Protein AF-A0A358EFN2-F1 (afdb_monomer_lite)

Foldseek 3Di:
DQVVLVVVVVVVVVPDPDDDFDFPCVVPDDDDPVRVVVRVVSD

Sequence (43 aa):
HITSAIGAAQIGWYGTAMLCYVTPKEHLGLPNRDDVKRGVITY

pLDDT: mean 86.98, std 5.12, range [72.75, 94.75]

Secondary structure (DSSP, 8-state):
-HHHHHHHHHHHHTT-S------TTTTTS---HHHHHHHHHH-

Structure (mmCIF, N/CA/C/O backbone):
data_AF-A0A358EFN2-F1
#
_entry.id   AF-A0A358EFN2-F1
#
loop_
_atom_site.group_PDB
_atom_site.id
_atom_site.type_symbol
_atom_site.label_atom_id
_atom_site.label_alt_id
_atom_site.label_comp_id
_atom_site.label_asym_id
_atom_site.label_entity_id
_atom_site.label_seq_id
_atom_site.pdbx_PDB_ins_code
_atom_site.Cartn_x
_atom_site.Cartn_y
_atom_site.Cartn_z
_atom_site.occupancy
_atom_site.B_iso_or_equiv
_atom_site.a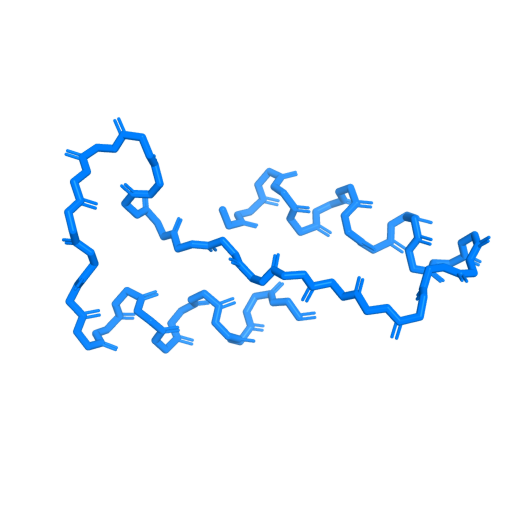uth_seq_id
_atom_site.auth_comp_id
_atom_site.auth_asym_id
_atom_site.auth_atom_id
_atom_site.pdbx_PDB_model_num
ATOM 1 N N . HIS A 1 1 ? -3.570 5.290 3.604 1.00 72.75 1 HIS A N 1
ATOM 2 C CA . HIS A 1 1 ? -4.374 4.927 2.421 1.00 72.75 1 HIS A CA 1
ATOM 3 C C . HIS A 1 1 ? -4.432 6.063 1.394 1.00 72.75 1 HIS A C 1
ATOM 5 O O . HIS A 1 1 ? -3.805 5.897 0.368 1.00 72.75 1 HIS A O 1
ATOM 11 N N . ILE A 1 2 ? -5.060 7.228 1.634 1.00 81.12 2 ILE 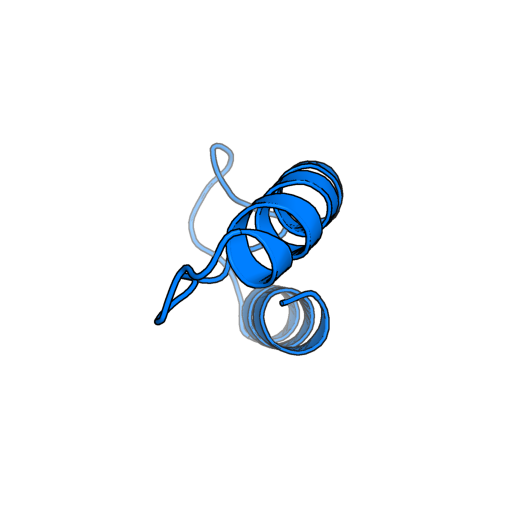A N 1
ATOM 12 C CA . ILE A 1 2 ? -5.105 8.326 0.626 1.00 81.12 2 ILE A CA 1
ATOM 13 C C . ILE A 1 2 ? -3.721 8.937 0.353 1.00 81.12 2 ILE A C 1
ATOM 15 O O . ILE A 1 2 ? -3.277 9.006 -0.787 1.00 81.12 2 ILE A O 1
ATOM 19 N N . THR A 1 3 ? -3.013 9.350 1.408 1.00 81.75 3 THR A N 1
ATOM 20 C CA . THR A 1 3 ? -1.664 9.936 1.296 1.00 81.75 3 THR A CA 1
ATOM 21 C C . THR A 1 3 ? -0.684 8.982 0.619 1.00 81.75 3 THR A C 1
ATOM 23 O O . THR A 1 3 ? 0.120 9.386 -0.214 1.00 81.75 3 THR A O 1
ATOM 26 N N . SER A 1 4 ? -0.789 7.698 0.952 1.00 77.25 4 SER A N 1
ATOM 27 C CA . SER A 1 4 ? 0.077 6.652 0.434 1.00 77.25 4 SER A CA 1
ATOM 28 C C . SER A 1 4 ? -0.301 6.221 -0.992 1.00 77.25 4 SER A C 1
ATOM 30 O O . SER A 1 4 ? 0.599 5.912 -1.761 1.00 77.25 4 SER A O 1
ATOM 32 N N . ALA A 1 5 ? -1.577 6.301 -1.393 1.00 80.31 5 ALA A N 1
ATOM 33 C CA . ALA A 1 5 ? -2.025 6.030 -2.763 1.00 80.31 5 ALA A CA 1
ATOM 34 C C . ALA A 1 5 ? -1.491 7.03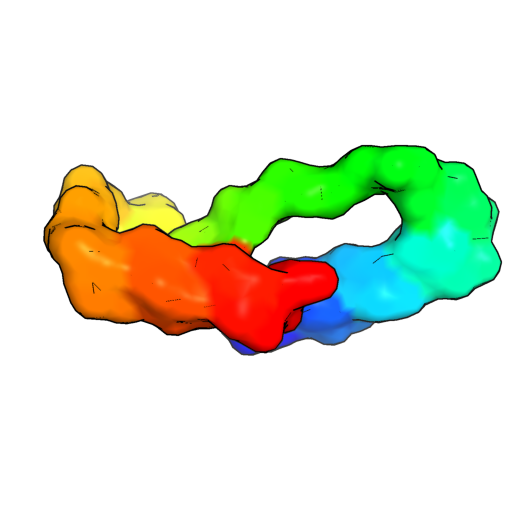8 -3.791 1.00 80.31 5 ALA A C 1
ATOM 36 O O . ALA A 1 5 ? -1.162 6.651 -4.907 1.00 80.31 5 ALA A O 1
ATOM 37 N N . ILE A 1 6 ? -1.332 8.315 -3.419 1.00 90.44 6 ILE A N 1
ATOM 38 C CA . ILE A 1 6 ? -0.741 9.330 -4.310 1.00 90.44 6 ILE A CA 1
ATOM 39 C C . ILE A 1 6 ? 0.709 8.961 -4.653 1.00 90.44 6 ILE A C 1
ATOM 41 O O . ILE A 1 6 ? 1.094 8.957 -5.821 1.00 90.44 6 ILE A O 1
ATOM 45 N N . GLY A 1 7 ? 1.509 8.613 -3.641 1.00 89.50 7 GLY A N 1
ATOM 46 C CA . GLY A 1 7 ? 2.885 8.156 -3.849 1.00 89.50 7 GLY A CA 1
ATOM 47 C C . GLY A 1 7 ? 2.954 6.804 -4.565 1.00 89.50 7 GLY A C 1
ATOM 48 O O . GLY A 1 7 ? 3.794 6.619 -5.443 1.00 89.50 7 GLY A O 1
ATOM 49 N N . ALA A 1 8 ? 2.037 5.887 -4.243 1.00 86.19 8 ALA A N 1
ATOM 50 C CA . ALA A 1 8 ? 1.934 4.578 -4.879 1.00 86.19 8 ALA A CA 1
ATOM 51 C C . ALA A 1 8 ? 1.645 4.696 -6.388 1.00 86.19 8 ALA A C 1
ATOM 53 O O . ALA A 1 8 ? 2.296 4.026 -7.186 1.00 86.19 8 ALA A O 1
ATOM 54 N N . ALA A 1 9 ? 0.763 5.615 -6.795 1.00 87.12 9 ALA A N 1
ATOM 55 C CA . ALA A 1 9 ? 0.487 5.896 -8.204 1.00 87.12 9 ALA A CA 1
ATOM 56 C C . ALA A 1 9 ? 1.715 6.460 -8.944 1.00 87.12 9 ALA A C 1
ATOM 58 O O . ALA A 1 9 ? 2.019 6.031 -10.057 1.00 87.12 9 ALA A O 1
ATOM 59 N N . GLN A 1 10 ? 2.458 7.382 -8.320 1.00 94.75 10 GLN A N 1
ATOM 60 C CA . GLN A 1 10 ? 3.676 7.947 -8.914 1.00 94.75 10 GLN A CA 1
ATOM 61 C C . GLN A 1 10 ? 4.769 6.889 -9.089 1.00 94.75 10 GLN A C 1
ATOM 63 O O . GLN A 1 10 ? 5.348 6.758 -10.164 1.00 94.75 10 GLN A O 1
ATOM 68 N N . ILE A 1 11 ? 5.044 6.104 -8.047 1.00 91.31 11 ILE A N 1
ATOM 69 C CA . ILE A 1 11 ? 6.128 5.120 -8.090 1.00 91.31 11 ILE A CA 1
ATOM 70 C C . ILE A 1 11 ? 5.755 3.876 -8.915 1.00 91.31 11 ILE A C 1
ATOM 72 O O . ILE A 1 11 ? 6.634 3.235 -9.493 1.00 91.31 11 ILE A O 1
ATOM 76 N N . GLY A 1 12 ? 4.458 3.565 -9.026 1.00 90.94 12 GLY A N 1
ATOM 77 C CA . GLY A 1 12 ? 3.926 2.601 -9.988 1.00 90.94 12 GLY A CA 1
ATOM 78 C C . GLY A 1 12 ? 4.193 3.041 -11.427 1.00 90.94 12 GLY A C 1
ATOM 79 O O . GLY A 1 12 ? 4.689 2.248 -12.225 1.00 90.94 12 GLY A O 1
ATOM 80 N N . TRP A 1 13 ? 3.985 4.325 -11.741 1.00 88.12 13 TRP A N 1
ATOM 81 C CA . TRP A 1 13 ? 4.341 4.877 -13.053 1.00 88.12 13 TRP A CA 1
ATOM 82 C C . TRP A 1 13 ? 5.851 4.812 -13.331 1.00 88.12 13 TRP A C 1
ATOM 84 O O . TRP A 1 13 ? 6.259 4.521 -14.454 1.00 88.12 13 TRP A O 1
ATOM 94 N N . TYR A 1 14 ? 6.689 4.991 -12.307 1.00 93.88 14 TYR A N 1
ATOM 95 C CA . TYR A 1 14 ? 8.147 4.857 -12.423 1.00 93.88 14 TYR A CA 1
ATOM 96 C C . TYR A 1 14 ? 8.662 3.404 -12.443 1.00 93.88 14 TYR A C 1
ATOM 98 O O . TYR A 1 14 ? 9.874 3.197 -12.493 1.00 93.88 14 TYR A O 1
ATOM 106 N N . GLY A 1 15 ? 7.776 2.399 -12.449 1.00 92.12 15 GLY A N 1
ATOM 107 C CA . GLY A 1 15 ? 8.139 0.994 -12.679 1.00 92.12 15 GLY A CA 1
ATOM 108 C C . GLY A 1 15 ? 8.148 0.095 -11.441 1.00 92.12 15 GLY A C 1
ATOM 109 O O . GLY A 1 15 ? 8.736 -0.986 -11.476 1.00 92.12 15 GLY A O 1
ATOM 110 N N . THR A 1 16 ? 7.504 0.497 -10.343 1.00 91.38 16 THR A N 1
ATOM 111 C CA . THR A 1 16 ? 7.347 -0.389 -9.177 1.00 91.38 16 THR A CA 1
ATOM 112 C C . THR A 1 16 ? 6.409 -1.553 -9.495 1.00 91.38 16 THR A C 1
ATOM 114 O O . THR A 1 16 ? 5.258 -1.343 -9.861 1.00 91.38 16 THR A O 1
ATOM 117 N N . ALA A 1 17 ? 6.888 -2.786 -9.308 1.00 87.38 17 ALA A N 1
ATOM 118 C CA . ALA A 1 17 ? 6.160 -4.005 -9.674 1.00 87.38 17 ALA A CA 1
ATOM 119 C C . ALA A 1 17 ? 5.154 -4.502 -8.614 1.00 87.38 17 ALA A C 1
ATOM 121 O O . ALA A 1 17 ? 4.292 -5.320 -8.926 1.00 87.38 17 ALA A O 1
ATOM 122 N N . MET A 1 18 ? 5.256 -4.038 -7.363 1.00 91.19 18 MET A N 1
ATOM 123 C CA . MET A 1 18 ? 4.327 -4.392 -6.284 1.00 91.19 18 MET A CA 1
ATOM 124 C C . MET A 1 18 ? 4.186 -3.240 -5.288 1.00 91.19 18 MET A C 1
ATOM 126 O O . MET A 1 18 ? 5.181 -2.681 -4.831 1.00 91.19 18 MET A O 1
ATOM 130 N N . LEU A 1 19 ? 2.947 -2.945 -4.894 1.00 89.44 19 LEU A N 1
ATOM 131 C CA . LEU A 1 19 ? 2.619 -1.941 -3.887 1.00 89.44 19 LEU A CA 1
ATOM 132 C C . LEU A 1 19 ? 1.890 -2.614 -2.717 1.00 89.44 19 LEU A C 1
ATOM 134 O O . LEU A 1 19 ? 0.808 -3.170 -2.887 1.00 89.44 19 LEU A O 1
ATOM 138 N N . CYS A 1 20 ? 2.491 -2.583 -1.525 1.00 90.94 20 CYS A N 1
ATOM 139 C CA . CYS A 1 20 ? 1.831 -3.059 -0.310 1.00 90.94 20 CYS A CA 1
ATOM 140 C C . CYS A 1 20 ? 0.785 -2.026 0.132 1.00 90.94 20 CYS A C 1
ATOM 142 O O . CYS A 1 20 ? 1.118 -0.855 0.333 1.00 90.94 20 CYS A O 1
ATOM 144 N N . TYR A 1 21 ? -0.473 -2.453 0.248 1.00 75.81 21 TYR A N 1
ATOM 145 C CA . TYR A 1 21 ? -1.580 -1.562 0.578 1.00 75.81 21 TYR A CA 1
ATOM 146 C C . TYR A 1 21 ? -1.482 -1.040 2.012 1.00 75.81 21 TYR A C 1
ATOM 148 O O . TYR A 1 21 ? -0.954 -1.691 2.909 1.00 75.81 21 TYR A O 1
ATOM 156 N N . VAL A 1 22 ? -2.048 0.142 2.238 1.00 84.94 22 VAL A N 1
ATOM 157 C CA . VAL A 1 22 ? -2.061 0.797 3.550 1.00 84.94 22 VAL A CA 1
ATOM 158 C C . VAL A 1 22 ? -3.502 1.021 3.968 1.00 84.94 22 VAL A C 1
ATOM 160 O O . VAL A 1 22 ? -4.281 1.596 3.206 1.00 84.94 22 VAL A O 1
ATOM 163 N N . THR A 1 23 ? -3.865 0.615 5.183 1.00 91.31 23 THR A N 1
ATOM 164 C CA . THR A 1 23 ? -5.234 0.774 5.704 1.00 91.31 23 THR A CA 1
ATOM 165 C C . THR A 1 23 ? -5.468 2.174 6.304 1.00 91.31 23 THR A C 1
ATOM 167 O O . THR A 1 23 ? -4.522 2.941 6.500 1.00 91.31 23 THR A O 1
ATOM 170 N N . PRO A 1 24 ? -6.720 2.574 6.600 1.00 85.38 24 PRO A N 1
ATOM 171 C CA . PRO A 1 24 ? -7.003 3.813 7.332 1.00 85.38 24 PRO A CA 1
ATOM 172 C C . PRO A 1 24 ? -6.440 3.866 8.753 1.00 85.38 24 PRO A C 1
ATOM 174 O O . PRO A 1 24 ? -6.213 4.959 9.260 1.00 85.38 24 PRO A O 1
ATOM 177 N N . LYS A 1 25 ? -6.219 2.709 9.383 1.00 82.12 25 LYS A N 1
ATOM 178 C CA . LYS A 1 25 ? -5.704 2.607 10.754 1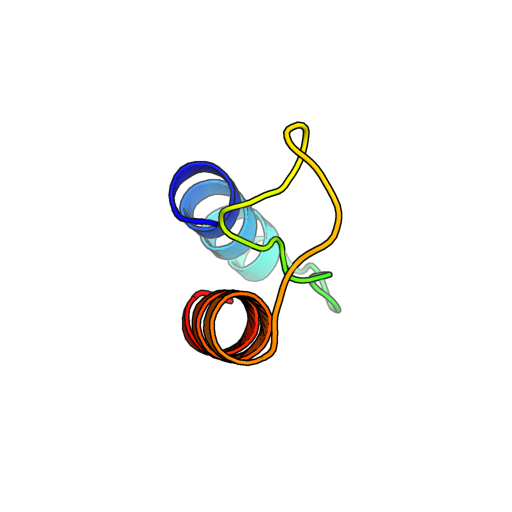.00 82.12 25 LYS A CA 1
ATOM 179 C C . LYS A 1 25 ? -4.188 2.466 10.840 1.00 82.12 25 LYS A C 1
ATOM 181 O O . LYS A 1 25 ? -3.669 2.226 11.929 1.00 82.12 25 LYS A O 1
ATOM 186 N N . GLU A 1 26 ? -3.481 2.636 9.728 1.00 84.31 26 GLU A N 1
ATOM 187 C CA . GLU A 1 26 ? -2.023 2.659 9.747 1.00 84.31 26 GLU A CA 1
ATOM 188 C C . GLU A 1 26 ? -1.526 3.702 10.760 1.00 84.31 26 GLU A C 1
ATOM 190 O O . GLU A 1 26 ? -2.002 4.838 10.765 1.00 84.31 26 GLU A O 1
ATOM 195 N N . HIS A 1 27 ? -0.608 3.287 11.638 1.00 88.31 27 HIS A N 1
ATOM 196 C CA . HIS A 1 27 ? -0.100 4.047 12.793 1.00 88.31 27 HIS A CA 1
ATOM 197 C C . HIS A 1 27 ? -1.081 4.295 13.959 1.00 88.31 27 HIS A C 1
ATOM 199 O O . HIS A 1 27 ? -0.702 4.947 14.930 1.00 88.31 27 HIS A O 1
ATOM 205 N N . LEU A 1 28 ? -2.314 3.777 13.911 1.00 88.69 28 LEU A N 1
ATOM 206 C CA . LEU A 1 28 ? -3.333 3.964 14.959 1.00 88.69 28 LEU A CA 1
ATOM 207 C C . LEU A 1 28 ? -3.732 2.655 15.660 1.00 88.69 28 LEU A C 1
ATOM 209 O O . LEU A 1 28 ? -4.133 2.682 16.822 1.00 88.69 28 LEU A O 1
ATOM 213 N N . GLY A 1 29 ? -3.647 1.510 14.976 1.00 90.88 29 GLY A N 1
ATOM 214 C CA . GLY A 1 29 ? -3.955 0.200 15.557 1.00 90.88 29 GLY A CA 1
ATOM 215 C C . GLY A 1 29 ? -4.289 -0.866 14.514 1.00 90.88 29 GLY A C 1
ATOM 216 O O . GLY A 1 29 ? -4.155 -0.643 13.314 1.00 90.88 29 GLY A O 1
ATOM 217 N N . LEU A 1 30 ? -4.749 -2.035 14.971 1.00 92.38 30 LEU A N 1
ATOM 218 C CA . LEU A 1 30 ? -5.090 -3.139 14.069 1.00 92.38 30 LEU 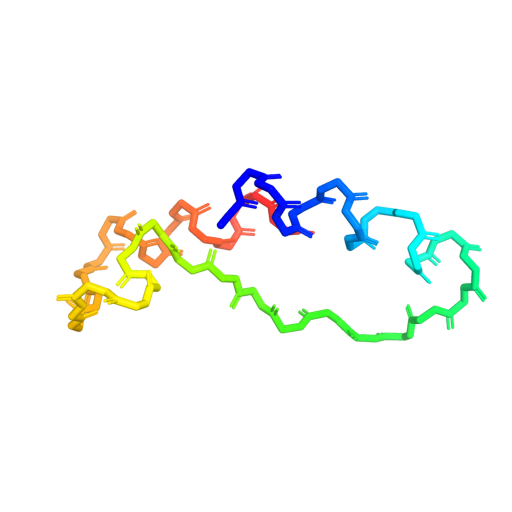A CA 1
ATOM 219 C C . LEU A 1 30 ? -6.354 -2.824 13.235 1.00 92.38 30 LEU A C 1
ATOM 221 O O . LEU A 1 30 ? -7.369 -2.379 13.795 1.00 92.38 30 LEU A O 1
ATOM 225 N N . PRO A 1 31 ? -6.319 -3.049 11.907 1.00 88.38 31 PRO A N 1
ATOM 226 C CA . PRO A 1 31 ? -7.452 -2.806 11.021 1.00 88.38 31 PRO A CA 1
ATOM 227 C C . PRO A 1 31 ? -8.560 -3.844 11.223 1.00 88.38 31 PRO A C 1
ATOM 229 O O . PRO A 1 31 ? -8.301 -5.013 11.506 1.00 88.38 31 PRO A O 1
ATOM 232 N N . ASN A 1 32 ? -9.812 -3.422 11.043 1.00 91.69 32 ASN A N 1
ATOM 233 C CA . ASN A 1 32 ? -10.944 -4.344 10.941 1.00 91.69 32 ASN A CA 1
ATOM 234 C C . ASN A 1 32 ? -11.222 -4.723 9.469 1.00 91.69 32 ASN A C 1
ATOM 236 O O . ASN A 1 32 ? -10.543 -4.268 8.547 1.00 91.69 32 ASN A O 1
ATOM 240 N N . ARG A 1 33 ? -12.247 -5.550 9.227 1.00 92.12 33 ARG A N 1
ATOM 241 C CA . ARG A 1 33 ? -12.607 -6.019 7.876 1.00 92.12 33 ARG A CA 1
ATOM 242 C C . ARG A 1 33 ? -12.894 -4.878 6.885 1.00 92.12 33 ARG A C 1
ATOM 244 O O . ARG A 1 33 ? -12.519 -4.979 5.717 1.00 92.12 33 ARG A O 1
ATOM 251 N N . ASP A 1 34 ? -13.519 -3.794 7.337 1.00 91.19 34 ASP A N 1
ATOM 252 C CA . ASP A 1 34 ? -13.862 -2.652 6.480 1.00 91.19 34 ASP A CA 1
ATOM 253 C C . ASP A 1 34 ? -12.651 -1.768 6.176 1.00 91.19 34 ASP A C 1
ATOM 255 O O . ASP A 1 34 ? -12.563 -1.169 5.099 1.00 91.19 34 ASP A O 1
ATOM 259 N N . ASP A 1 35 ? -11.712 -1.683 7.117 1.00 84.50 35 ASP A N 1
ATOM 260 C CA . ASP A 1 35 ? -10.439 -0.987 6.941 1.00 84.50 35 ASP A CA 1
ATOM 261 C C . ASP A 1 35 ? -9.553 -1.718 5.920 1.00 84.50 35 ASP A C 1
ATOM 263 O O . ASP A 1 35 ? -8.918 -1.069 5.085 1.00 84.50 35 ASP A O 1
ATOM 267 N N . VAL A 1 36 ? -9.576 -3.058 5.922 1.00 88.31 36 VAL A N 1
ATOM 268 C CA . VAL A 1 36 ? -8.892 -3.888 4.916 1.00 88.31 36 VAL A CA 1
ATOM 269 C C . VAL A 1 36 ? -9.496 -3.674 3.528 1.00 88.31 36 VAL A C 1
ATOM 271 O O . VAL A 1 36 ? -8.761 -3.366 2.592 1.00 88.31 36 VAL A O 1
ATOM 274 N N . LYS A 1 37 ? -10.828 -3.754 3.381 1.00 89.12 37 LYS A N 1
ATOM 275 C CA . LYS A 1 37 ? -11.495 -3.524 2.083 1.00 89.12 37 LYS A CA 1
ATOM 276 C C . LYS A 1 37 ? -11.161 -2.146 1.508 1.00 89.12 37 LYS A C 1
ATOM 278 O O . LYS A 1 37 ? -10.881 -2.027 0.317 1.00 89.12 37 LYS A O 1
ATOM 283 N N . ARG A 1 38 ? -11.178 -1.109 2.352 1.00 86.06 38 ARG A N 1
ATOM 284 C CA . ARG A 1 38 ? -10.797 0.249 1.942 1.00 86.06 38 ARG A CA 1
ATOM 285 C C . ARG A 1 38 ? -9.330 0.329 1.535 1.00 86.06 38 ARG A C 1
ATOM 287 O O . ARG A 1 38 ?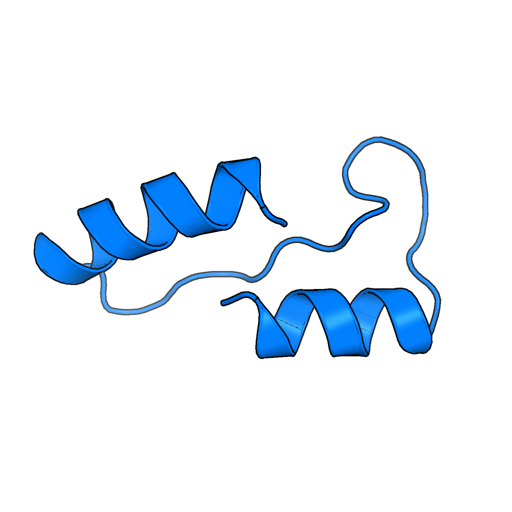 -9.047 0.940 0.513 1.00 86.06 38 ARG A O 1
ATOM 294 N N . GLY A 1 39 ? -8.424 -0.306 2.278 1.00 81.56 39 GLY A N 1
ATOM 295 C CA . GLY A 1 39 ? -7.004 -0.367 1.925 1.00 81.56 39 GLY A CA 1
ATOM 296 C C . GLY A 1 39 ? -6.760 -0.980 0.544 1.00 81.56 39 GLY A C 1
ATOM 297 O O . GLY A 1 39 ? -6.025 -0.394 -0.242 1.00 81.56 39 GLY A O 1
ATOM 298 N N . VAL A 1 40 ? -7.438 -2.089 0.229 1.00 86.94 40 VAL A N 1
ATOM 299 C CA . VAL A 1 40 ? -7.298 -2.799 -1.055 1.00 86.94 40 VAL A CA 1
ATOM 300 C C . VAL A 1 40 ? -7.876 -2.014 -2.234 1.00 86.94 40 VAL A C 1
ATOM 302 O O . VAL A 1 40 ? -7.245 -1.971 -3.271 1.00 86.94 40 VAL A O 1
ATOM 305 N N . ILE A 1 41 ? -9.048 -1.381 -2.102 1.00 88.06 41 ILE A N 1
ATOM 306 C CA . ILE A 1 41 ? -9.641 -0.594 -3.209 1.00 88.06 41 ILE A CA 1
ATOM 307 C C . ILE A 1 41 ? -8.847 0.695 -3.488 1.00 88.06 41 ILE A C 1
ATOM 309 O O . ILE A 1 41 ? -8.920 1.251 -4.579 1.00 88.06 41 ILE A O 1
ATOM 313 N N . THR A 1 42 ? -8.126 1.201 -2.487 1.00 84.38 42 THR A N 1
ATOM 314 C CA . THR A 1 42 ? -7.375 2.461 -2.590 1.00 84.38 42 THR A CA 1
ATOM 315 C C . THR A 1 42 ? -6.015 2.295 -3.286 1.00 84.38 42 THR A C 1
ATOM 317 O O . THR A 1 42 ? -5.433 3.300 -3.689 1.00 84.38 42 THR A O 1
ATOM 320 N N . TYR A 1 43 ? -5.499 1.068 -3.391 1.00 75.81 43 TYR A N 1
ATOM 321 C CA . TYR A 1 43 ? -4.213 0.725 -4.011 1.00 75.81 43 TYR A CA 1
ATOM 322 C C . TYR A 1 43 ? -4.422 0.029 -5.352 1.00 75.81 43 TYR A C 1
ATOM 324 O O . TYR A 1 43 ? -3.575 0.253 -6.242 1.00 75.81 43 TYR A O 1
#

Radius of gyration: 10.76 Å; chains: 1; bounding box: 22×16×29 Å